Protein AF-W1F510-F1 (afdb_monomer_lite)

Sequence (84 aa):
MIAMVKAGELAFETMVDSGIIEESAYYESLHELPLIANTIARKRLYEMNVVISDTAEYGNYLILLRLCAVAETVYGRAATGRLG

Structure (mmCIF, N/CA/C/O backbone):
data_AF-W1F510-F1
#
_entry.id   AF-W1F510-F1
#
loop_
_atom_site.group_PDB
_atom_site.id
_atom_site.type_symbol
_atom_site.label_atom_id
_atom_site.label_alt_id
_atom_site.label_comp_id
_atom_site.label_asym_id
_atom_site.label_entity_id
_atom_site.label_seq_id
_atom_site.pdbx_PDB_ins_code
_atom_site.Cartn_x
_atom_site.Cartn_y
_atom_site.Cartn_z
_atom_site.occupancy
_atom_site.B_iso_or_equiv
_atom_site.auth_seq_id
_atom_site.auth_comp_id
_atom_site.auth_asym_id
_atom_site.auth_atom_id
_atom_site.pdbx_PDB_model_num
ATOM 1 N N . MET A 1 1 ? -14.102 -4.795 5.442 1.00 69.38 1 MET A N 1
ATOM 2 C CA . MET A 1 1 ? -12.620 -4.838 5.424 1.00 69.38 1 MET A CA 1
ATOM 3 C C . MET A 1 1 ? -12.087 -5.736 4.313 1.00 69.38 1 MET A C 1
ATOM 5 O O . MET A 1 1 ? -11.360 -5.222 3.481 1.00 69.38 1 MET A O 1
ATOM 9 N N . ILE A 1 2 ? -12.503 -7.007 4.214 1.00 79.69 2 ILE A N 1
ATOM 10 C CA . ILE A 1 2 ? -12.052 -7.928 3.142 1.00 79.69 2 ILE A CA 1
ATOM 11 C C . ILE A 1 2 ? -12.272 -7.340 1.735 1.00 79.69 2 ILE A C 1
ATOM 13 O O . ILE A 1 2 ? -11.370 -7.370 0.909 1.00 79.69 2 ILE A O 1
ATOM 17 N N . ALA A 1 3 ? -13.427 -6.711 1.491 1.00 79.06 3 ALA A N 1
ATOM 18 C CA . ALA A 1 3 ? -13.723 -6.067 0.209 1.00 79.06 3 ALA A CA 1
ATOM 19 C C . ALA A 1 3 ? -12.776 -4.902 -0.149 1.00 79.06 3 ALA A C 1
ATOM 21 O O . ALA A 1 3 ? -12.524 -4.684 -1.324 1.00 79.06 3 ALA A O 1
ATOM 22 N N . MET A 1 4 ? -12.233 -4.175 0.837 1.00 80.81 4 MET A N 1
ATOM 23 C CA . MET A 1 4 ? -11.266 -3.096 0.580 1.00 80.81 4 MET A CA 1
ATOM 24 C C . MET A 1 4 ? -9.877 -3.644 0.259 1.00 80.81 4 MET A C 1
ATOM 26 O O . MET A 1 4 ? -9.215 -3.114 -0.621 1.00 80.81 4 MET A O 1
ATOM 30 N N . VAL A 1 5 ? -9.465 -4.726 0.927 1.00 81.31 5 VAL A N 1
ATOM 31 C CA . VAL A 1 5 ? -8.208 -5.418 0.600 1.00 81.31 5 VAL A CA 1
ATOM 32 C C . VAL A 1 5 ? -8.287 -6.003 -0.808 1.00 81.31 5 VAL A C 1
ATOM 34 O O . VAL A 1 5 ? -7.369 -5.816 -1.594 1.00 81.31 5 VAL A O 1
ATOM 37 N N . LYS A 1 6 ? -9.422 -6.618 -1.160 1.00 80.31 6 LYS A N 1
ATOM 38 C CA . LYS A 1 6 ? -9.655 -7.136 -2.509 1.00 80.31 6 LYS A CA 1
ATOM 39 C C . LYS A 1 6 ? -9.736 -6.029 -3.564 1.00 80.31 6 LYS A C 1
ATOM 41 O O . LYS A 1 6 ? -9.168 -6.171 -4.631 1.00 80.31 6 LYS A O 1
ATOM 46 N N . ALA A 1 7 ? -10.365 -4.892 -3.261 1.00 79.62 7 ALA A N 1
ATOM 47 C CA . ALA A 1 7 ? -10.326 -3.728 -4.150 1.00 79.62 7 ALA A CA 1
ATOM 48 C C . ALA A 1 7 ? -8.898 -3.179 -4.352 1.00 79.62 7 ALA A C 1
ATOM 50 O O . ALA A 1 7 ? -8.651 -2.484 -5.330 1.00 79.62 7 ALA A O 1
ATOM 51 N N . GLY A 1 8 ? -7.952 -3.512 -3.467 1.00 75.88 8 GLY A N 1
ATOM 52 C CA . GLY A 1 8 ? -6.528 -3.237 -3.651 1.00 75.88 8 GLY A CA 1
ATOM 53 C C . GLY A 1 8 ? -5.886 -3.997 -4.818 1.00 75.88 8 GLY A C 1
ATOM 54 O O . GLY A 1 8 ? -4.852 -3.554 -5.305 1.00 75.88 8 GLY A O 1
ATOM 55 N N . GLU A 1 9 ? -6.512 -5.065 -5.332 1.00 81.81 9 GLU A N 1
ATOM 56 C CA .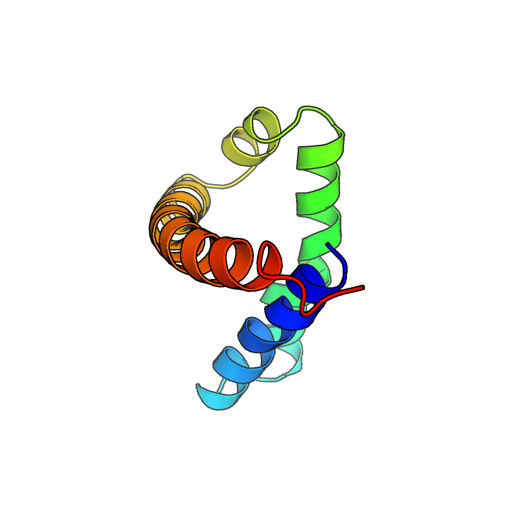 GLU A 1 9 ? -6.094 -5.744 -6.574 1.00 81.81 9 GLU A CA 1
ATOM 57 C C . GLU A 1 9 ? -6.121 -4.785 -7.779 1.00 81.81 9 GLU A C 1
ATOM 59 O O . GLU A 1 9 ? -5.328 -4.936 -8.703 1.00 81.81 9 GLU A O 1
ATOM 64 N N . LEU A 1 10 ? -6.925 -3.714 -7.722 1.00 85.69 10 LEU A N 1
ATOM 65 C CA . LEU A 1 10 ? -6.919 -2.649 -8.731 1.00 85.69 10 LEU A CA 1
ATOM 66 C C . LEU A 1 10 ? -5.549 -1.973 -8.864 1.00 85.69 10 LEU A C 1
ATOM 68 O O . LEU A 1 10 ? -5.211 -1.493 -9.944 1.00 85.69 10 LEU A O 1
ATOM 72 N N . ALA A 1 11 ? -4.752 -1.917 -7.790 1.00 84.69 11 ALA A N 1
ATOM 73 C CA . ALA A 1 11 ? -3.396 -1.379 -7.862 1.00 84.69 11 ALA A CA 1
ATOM 74 C C . ALA A 1 11 ? -2.493 -2.280 -8.715 1.00 84.69 11 ALA A C 1
ATOM 76 O O . ALA A 1 11 ? -1.716 -1.771 -9.518 1.00 84.69 11 ALA A O 1
ATOM 77 N N . PHE A 1 12 ? -2.639 -3.602 -8.587 1.00 88.31 12 PHE A N 1
ATOM 78 C CA . PHE A 1 12 ? -1.924 -4.577 -9.408 1.00 88.31 12 PHE A CA 1
ATOM 79 C C . PHE A 1 12 ? -2.330 -4.462 -10.882 1.00 88.31 12 PHE A C 1
ATOM 81 O O . PHE A 1 12 ? -1.465 -4.284 -11.734 1.00 88.31 12 PHE A O 1
ATOM 88 N N . GLU A 1 13 ? -3.635 -4.467 -11.174 1.00 90.25 13 GLU A N 1
ATOM 89 C CA . GLU A 1 13 ? -4.155 -4.336 -12.544 1.00 90.25 13 GLU A CA 1
ATOM 90 C C . GLU A 1 13 ? -3.684 -3.031 -13.202 1.00 90.25 13 GLU A C 1
ATOM 92 O O . GLU A 1 13 ? -3.156 -3.046 -14.309 1.00 90.25 13 GLU A O 1
ATOM 97 N N . THR A 1 14 ? -3.763 -1.907 -12.480 1.00 91.44 14 THR A N 1
ATOM 98 C CA . THR A 1 14 ? -3.321 -0.598 -12.995 1.00 91.44 14 THR A CA 1
ATOM 99 C C . THR A 1 14 ? -1.819 -0.577 -13.300 1.00 91.44 14 THR A C 1
ATOM 101 O O . THR A 1 14 ? -1.387 0.062 -14.261 1.00 91.44 14 THR A O 1
ATOM 104 N N . MET A 1 15 ? -1.006 -1.265 -12.494 1.00 89.88 15 MET A N 1
ATOM 105 C CA . MET A 1 15 ? 0.435 -1.369 -12.727 1.00 89.88 15 MET A CA 1
ATOM 106 C C . MET A 1 15 ? 0.746 -2.222 -13.960 1.00 89.88 15 MET A C 1
ATOM 108 O O . MET A 1 15 ? 1.540 -1.793 -14.802 1.00 89.88 15 MET A O 1
ATOM 112 N N . VAL A 1 16 ? 0.085 -3.370 -14.115 1.00 91.81 16 VAL A N 1
ATOM 113 C CA . VAL A 1 16 ? 0.245 -4.240 -15.291 1.00 91.81 16 VAL A CA 1
ATOM 114 C C . VAL A 1 16 ? -0.205 -3.523 -16.568 1.00 91.81 16 VAL A C 1
ATOM 116 O O . VAL A 1 16 ? 0.532 -3.509 -17.554 1.00 91.81 16 VAL A O 1
ATOM 119 N N . ASP A 1 17 ? -1.337 -2.816 -16.525 1.00 93.56 17 ASP A N 1
ATOM 120 C CA . ASP A 1 17 ? -1.850 -2.023 -17.651 1.00 93.56 17 ASP A CA 1
ATOM 121 C C . ASP A 1 17 ? -0.900 -0.884 -18.056 1.00 93.56 17 ASP A C 1
ATOM 123 O O . ASP A 1 17 ? -0.840 -0.495 -19.224 1.00 93.56 17 ASP A O 1
ATOM 127 N N . SER A 1 18 ? -0.115 -0.358 -17.110 1.00 92.19 18 SER A N 1
ATOM 128 C CA . SER A 1 18 ? 0.918 0.649 -17.387 1.00 92.19 18 SER A CA 1
ATOM 129 C C . SER A 1 18 ? 2.202 0.078 -18.013 1.00 92.19 18 SER A C 1
ATOM 131 O O . SER A 1 18 ? 3.100 0.842 -18.370 1.00 92.19 18 SER A O 1
ATOM 133 N N . GLY A 1 19 ? 2.285 -1.247 -18.188 1.00 91.88 19 GLY A N 1
ATOM 134 C CA . GLY A 1 19 ? 3.420 -1.946 -18.795 1.00 91.88 19 GLY A CA 1
ATOM 135 C C . GLY A 1 19 ? 4.453 -2.481 -17.798 1.00 91.88 19 GLY A C 1
ATOM 136 O O . GLY A 1 19 ? 5.560 -2.833 -18.210 1.00 91.88 19 GLY A O 1
ATOM 137 N N . ILE A 1 20 ? 4.128 -2.535 -16.502 1.00 90.94 20 ILE A N 1
ATOM 138 C CA . ILE A 1 20 ? 4.987 -3.144 -15.477 1.00 90.94 20 ILE A CA 1
ATOM 139 C C . ILE A 1 20 ? 4.817 -4.668 -15.525 1.00 90.94 20 ILE A C 1
ATOM 141 O O . ILE A 1 20 ? 3.708 -5.174 -15.679 1.00 90.94 20 ILE A O 1
ATOM 145 N N . ILE A 1 21 ? 5.921 -5.406 -15.381 1.00 93.31 21 ILE A N 1
ATOM 146 C CA . ILE A 1 21 ? 5.888 -6.873 -15.316 1.00 93.31 21 ILE A CA 1
ATOM 147 C C . ILE A 1 21 ? 5.082 -7.347 -14.100 1.00 93.31 21 ILE A C 1
ATOM 149 O O . ILE A 1 21 ? 5.166 -6.757 -13.019 1.00 93.31 21 I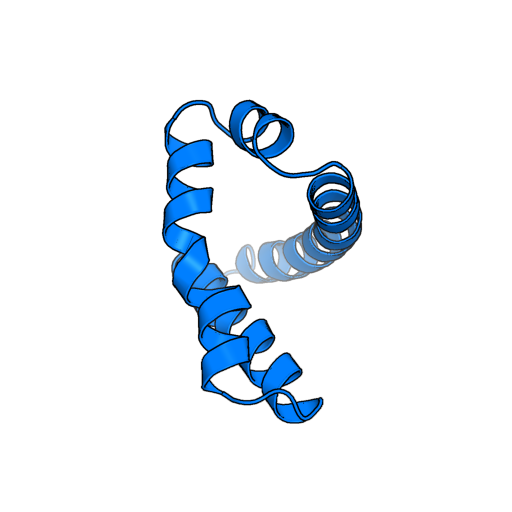LE A O 1
ATOM 153 N N . GLU A 1 22 ? 4.325 -8.429 -14.268 1.00 90.69 22 GLU A N 1
ATOM 154 C CA . GLU A 1 22 ? 3.424 -8.950 -13.235 1.00 90.69 22 GLU A CA 1
ATOM 155 C C . GLU A 1 22 ? 4.165 -9.259 -11.930 1.00 90.69 22 GLU A C 1
ATOM 157 O O . GLU A 1 22 ? 3.678 -8.947 -10.845 1.00 90.69 22 GLU A O 1
ATOM 162 N N . GLU A 1 23 ? 5.382 -9.798 -12.013 1.00 90.38 23 GLU A N 1
ATOM 163 C CA . GLU A 1 23 ? 6.183 -10.122 -10.837 1.00 90.38 23 GLU A CA 1
ATOM 164 C C . GLU A 1 23 ? 6.522 -8.863 -10.032 1.00 90.38 23 GLU A C 1
ATOM 166 O O . GLU A 1 23 ? 6.373 -8.847 -8.812 1.00 90.38 23 GLU A O 1
ATOM 171 N N . SER A 1 24 ? 6.920 -7.783 -10.709 1.00 89.75 24 SER A N 1
ATOM 172 C CA . SER A 1 24 ? 7.239 -6.512 -10.051 1.00 89.75 24 SER A CA 1
ATOM 173 C C . SER A 1 24 ? 5.987 -5.869 -9.466 1.00 89.75 24 SER A C 1
ATOM 175 O O . SER A 1 24 ? 6.026 -5.393 -8.335 1.00 89.75 24 SER A O 1
ATOM 177 N N . ALA A 1 25 ? 4.868 -5.892 -10.195 1.00 88.69 25 ALA A N 1
ATOM 178 C CA . ALA A 1 25 ? 3.601 -5.369 -9.700 1.00 88.69 25 ALA A CA 1
ATOM 179 C C . ALA A 1 25 ? 3.125 -6.133 -8.452 1.00 88.69 25 ALA A C 1
ATOM 181 O O . ALA A 1 25 ? 2.582 -5.524 -7.532 1.00 88.69 25 ALA A O 1
ATOM 182 N N . TYR A 1 26 ? 3.354 -7.450 -8.379 1.00 88.81 26 TYR A N 1
ATOM 183 C CA . TYR A 1 26 ? 3.012 -8.270 -7.214 1.00 88.81 26 TYR A CA 1
ATOM 184 C C . TYR A 1 26 ? 3.864 -7.934 -5.982 1.00 88.81 26 TYR A C 1
ATOM 186 O O . TYR A 1 26 ? 3.321 -7.797 -4.880 1.00 88.81 26 TYR A O 1
ATOM 194 N N . TYR A 1 27 ? 5.182 -7.779 -6.160 1.00 89.19 27 TYR A N 1
ATOM 195 C CA . TYR A 1 27 ? 6.090 -7.430 -5.063 1.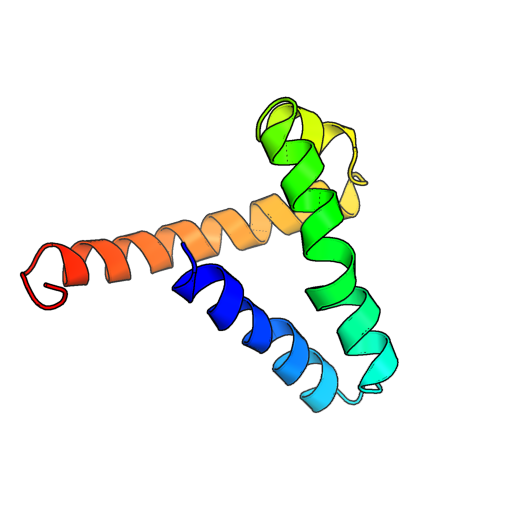00 89.19 27 TYR A CA 1
ATOM 196 C C . TYR A 1 27 ? 5.794 -6.045 -4.477 1.00 89.19 27 TYR A C 1
ATOM 198 O O . TYR A 1 27 ? 5.778 -5.906 -3.260 1.00 89.19 27 TYR A O 1
ATOM 206 N N . GLU A 1 28 ? 5.470 -5.069 -5.323 1.00 86.56 28 GLU A N 1
ATOM 207 C CA . GLU A 1 28 ? 5.178 -3.683 -4.919 1.00 86.56 28 GLU A CA 1
ATOM 208 C C . GLU A 1 28 ? 3.725 -3.470 -4.445 1.00 86.56 28 GLU A C 1
ATOM 210 O O . GLU A 1 28 ? 3.355 -2.384 -4.002 1.00 86.56 28 GLU A O 1
ATOM 215 N N . SER A 1 29 ? 2.864 -4.492 -4.539 1.00 87.06 29 SER A N 1
ATOM 216 C CA . SER A 1 29 ? 1.484 -4.433 -4.043 1.00 87.06 29 SER A CA 1
ATOM 217 C C . SER A 1 29 ? 1.230 -5.475 -2.957 1.00 87.06 29 SER A C 1
ATOM 219 O O . SER A 1 29 ? 1.456 -5.230 -1.773 1.00 87.06 29 SER A O 1
ATOM 221 N N . LEU A 1 30 ? 0.745 -6.654 -3.339 1.00 85.56 30 LEU A N 1
ATOM 222 C CA . LEU A 1 30 ? 0.211 -7.662 -2.428 1.00 85.56 30 LEU A CA 1
ATOM 223 C C . LEU A 1 30 ? 1.257 -8.216 -1.454 1.00 85.56 30 LEU A C 1
ATOM 225 O O . LEU A 1 30 ? 0.906 -8.558 -0.324 1.00 85.56 30 LEU A O 1
ATOM 229 N N . HIS A 1 31 ? 2.524 -8.295 -1.865 1.00 88.75 31 HIS A N 1
ATOM 230 C CA . HIS A 1 31 ? 3.587 -8.870 -1.042 1.00 88.75 31 HIS A CA 1
ATOM 231 C C . HIS A 1 31 ? 3.922 -8.021 0.200 1.00 88.75 31 HIS A C 1
ATOM 233 O O . HIS A 1 31 ? 4.196 -8.580 1.263 1.00 88.75 31 HIS A O 1
ATOM 239 N N . GLU A 1 32 ? 3.865 -6.689 0.109 1.00 86.19 32 GLU A N 1
ATOM 240 C CA . GLU A 1 32 ? 4.198 -5.791 1.227 1.00 86.19 32 GLU A CA 1
ATOM 241 C C . GLU A 1 32 ? 3.012 -5.481 2.152 1.00 86.19 32 GLU A C 1
ATOM 243 O O . GLU A 1 32 ? 3.205 -5.077 3.305 1.00 86.19 32 GLU A O 1
ATOM 248 N N . LEU A 1 33 ? 1.774 -5.732 1.705 1.00 87.56 33 LEU A N 1
ATOM 249 C CA . LEU A 1 33 ? 0.564 -5.476 2.498 1.00 87.56 33 LEU A CA 1
ATOM 250 C C . LEU A 1 33 ? 0.598 -6.088 3.911 1.00 87.56 33 LEU A C 1
ATOM 252 O O . LEU A 1 33 ? 0.221 -5.388 4.857 1.00 87.56 33 LEU A O 1
ATOM 256 N N . PRO A 1 34 ? 1.053 -7.340 4.129 1.00 89.56 34 PRO A N 1
ATOM 257 C CA . PRO A 1 34 ? 1.136 -7.906 5.474 1.00 89.56 34 PRO A CA 1
ATOM 258 C C . PRO A 1 34 ? 2.122 -7.162 6.383 1.00 89.56 34 PRO A C 1
ATOM 260 O O . PRO A 1 34 ? 1.890 -7.064 7.589 1.00 89.56 34 PRO A O 1
ATOM 263 N N . LEU A 1 35 ? 3.211 -6.617 5.831 1.00 89.06 35 LEU A N 1
ATOM 264 C CA . LEU A 1 35 ? 4.207 -5.873 6.601 1.00 89.06 35 LEU A CA 1
ATOM 265 C C . LEU A 1 35 ? 3.618 -4.556 7.120 1.00 89.06 35 LEU A C 1
ATOM 267 O O . LEU A 1 35 ? 3.731 -4.261 8.311 1.00 89.06 35 LEU A O 1
ATOM 271 N N . ILE A 1 36 ? 2.916 -3.816 6.260 1.00 88.19 36 ILE A N 1
ATOM 272 C CA . ILE A 1 36 ? 2.213 -2.582 6.639 1.00 88.19 36 ILE A CA 1
ATOM 273 C C . ILE A 1 36 ? 1.041 -2.881 7.587 1.00 88.19 36 ILE A C 1
ATOM 275 O O . ILE A 1 36 ? 0.837 -2.181 8.578 1.00 88.19 36 ILE A O 1
ATOM 279 N N . ALA A 1 37 ? 0.303 -3.972 7.374 1.00 88.25 37 ALA A N 1
ATOM 280 C CA . ALA A 1 37 ? -0.749 -4.389 8.301 1.00 88.25 37 ALA A CA 1
ATOM 281 C C . ALA A 1 37 ? -0.196 -4.670 9.711 1.00 88.25 37 ALA A C 1
ATOM 283 O O . ALA A 1 37 ? -0.824 -4.313 10.712 1.00 88.25 37 ALA A O 1
ATOM 284 N N . ASN A 1 38 ? 1.005 -5.248 9.805 1.00 90.44 38 ASN A N 1
ATOM 285 C CA . ASN A 1 38 ? 1.668 -5.504 11.080 1.00 90.44 38 ASN A CA 1
ATOM 286 C C . ASN A 1 38 ? 2.083 -4.216 11.811 1.00 90.44 38 ASN A C 1
ATOM 288 O O . ASN A 1 38 ? 1.981 -4.169 13.039 1.00 90.44 38 ASN A O 1
ATOM 292 N N . THR A 1 39 ? 2.518 -3.159 11.114 1.00 87.75 39 THR A N 1
ATOM 293 C CA . THR A 1 39 ? 2.846 -1.876 11.773 1.00 87.75 39 THR A CA 1
ATOM 294 C C . THR A 1 39 ? 1.592 -1.222 12.357 1.00 87.75 39 THR A C 1
ATOM 296 O O . THR A 1 39 ? 1.600 -0.797 13.518 1.00 87.75 39 THR A O 1
ATOM 299 N N . ILE A 1 40 ? 0.476 -1.266 11.619 1.00 88.75 40 ILE A N 1
ATOM 300 C CA . ILE A 1 40 ? -0.835 -0.796 12.089 1.00 88.75 40 ILE A CA 1
ATOM 301 C C . ILE A 1 40 ? -1.318 -1.622 13.289 1.00 88.75 40 ILE A C 1
ATOM 303 O O . ILE A 1 40 ? -1.808 -1.059 14.270 1.00 88.75 40 ILE A O 1
ATOM 307 N N . ALA A 1 41 ? -1.164 -2.947 13.257 1.00 87.88 41 ALA A N 1
ATOM 308 C CA . ALA A 1 41 ? -1.549 -3.810 14.373 1.00 87.88 41 ALA A CA 1
ATOM 309 C C . ALA A 1 41 ? -0.731 -3.525 15.647 1.00 87.88 41 ALA A C 1
ATOM 311 O O . ALA A 1 41 ? -1.255 -3.642 16.754 1.00 87.88 41 ALA A O 1
ATOM 312 N N . ARG A 1 42 ? 0.539 -3.118 15.503 1.00 84.56 42 ARG A N 1
ATOM 313 C CA . ARG A 1 42 ? 1.457 -2.871 16.626 1.00 84.56 42 ARG A CA 1
ATOM 314 C C . ARG A 1 42 ? 1.186 -1.564 17.368 1.00 84.56 42 ARG A C 1
ATOM 316 O O . ARG A 1 42 ? 1.022 -1.609 18.584 1.00 84.56 42 ARG A O 1
ATOM 323 N N . LYS A 1 43 ? 1.147 -0.406 16.691 1.00 87.12 43 LYS A N 1
ATOM 324 C CA . LYS A 1 43 ? 0.767 0.871 17.346 1.00 87.12 43 LYS A CA 1
ATOM 325 C C . LYS A 1 43 ? -0.068 1.803 16.466 1.00 87.12 43 LYS A C 1
ATOM 327 O O . LYS A 1 43 ? 0.092 3.024 16.508 1.00 87.12 43 LYS A O 1
ATOM 332 N N . ARG A 1 44 ? -1.032 1.238 15.734 1.00 88.44 44 ARG A N 1
ATOM 333 C CA . ARG A 1 44 ? -1.978 1.987 14.890 1.00 88.44 44 ARG A CA 1
ATOM 334 C C . ARG A 1 44 ? -1.233 2.794 13.813 1.00 88.44 44 ARG A C 1
ATOM 336 O O . ARG A 1 44 ? -0.105 2.477 13.449 1.00 88.44 44 ARG A O 1
ATOM 343 N N . LEU A 1 45 ? -1.877 3.837 13.296 1.00 83.25 45 LEU A N 1
ATOM 344 C CA . LEU A 1 45 ? -1.377 4.651 12.184 1.00 83.25 45 LEU A CA 1
ATOM 345 C C . LEU A 1 45 ? -0.088 5.425 12.508 1.00 83.25 45 LEU A C 1
ATOM 347 O O . LEU A 1 45 ? 0.651 5.762 11.593 1.00 83.25 45 LEU A O 1
ATOM 351 N N . TYR A 1 46 ? 0.209 5.671 13.789 1.00 84.62 46 TYR A N 1
ATOM 352 C CA . TYR A 1 46 ? 1.429 6.378 14.184 1.00 84.62 46 TYR A CA 1
ATOM 353 C C . TYR A 1 46 ? 2.692 5.578 13.847 1.00 84.62 46 TYR A C 1
ATOM 355 O O . TYR A 1 46 ? 3.608 6.113 13.234 1.00 84.62 46 TYR A O 1
ATOM 363 N N . GLU A 1 47 ? 2.731 4.287 14.199 1.00 83.75 47 GLU A N 1
ATOM 364 C CA . GLU A 1 47 ? 3.889 3.440 13.873 1.00 83.75 47 GLU A CA 1
ATOM 365 C C . GLU A 1 47 ? 4.040 3.281 12.363 1.00 83.75 47 GLU A C 1
ATOM 367 O O . GLU A 1 47 ? 5.155 3.297 11.861 1.00 83.75 47 GLU A O 1
ATOM 372 N N . MET A 1 48 ? 2.927 3.166 11.634 1.00 86.38 48 MET A N 1
ATOM 373 C CA . MET A 1 48 ? 2.969 3.090 10.177 1.00 86.38 48 MET A CA 1
ATOM 374 C C . MET A 1 48 ? 3.645 4.329 9.584 1.00 86.38 48 MET A C 1
ATOM 376 O O . MET A 1 48 ? 4.590 4.175 8.821 1.00 86.38 48 MET A O 1
ATOM 380 N N . ASN A 1 49 ? 3.224 5.532 9.983 1.00 84.75 49 ASN A N 1
ATOM 381 C CA . ASN A 1 49 ? 3.767 6.779 9.440 1.00 84.75 49 ASN A CA 1
ATOM 382 C C . ASN A 1 49 ? 5.242 7.004 9.805 1.00 84.75 49 ASN A C 1
ATOM 384 O O . ASN A 1 49 ? 5.971 7.583 9.017 1.00 84.75 49 ASN A O 1
ATOM 388 N N . VAL A 1 50 ? 5.698 6.519 10.965 1.00 86.38 50 VAL A N 1
ATOM 389 C CA . VAL A 1 50 ? 7.109 6.637 11.385 1.00 86.38 50 VAL A CA 1
ATOM 390 C C . VAL A 1 50 ? 8.012 5.588 10.719 1.00 86.38 50 VAL A C 1
ATOM 392 O O . VAL A 1 50 ? 9.213 5.808 10.589 1.00 86.38 50 VAL A O 1
ATOM 395 N N . VAL A 1 51 ? 7.468 4.428 10.337 1.00 88.00 51 VAL A N 1
ATOM 396 C CA . VAL A 1 51 ? 8.243 3.326 9.734 1.00 88.00 51 VAL A CA 1
ATOM 397 C C . VAL A 1 51 ? 8.392 3.479 8.218 1.00 88.00 51 VAL A C 1
ATOM 399 O O . VAL A 1 51 ? 9.386 3.016 7.659 1.00 88.00 51 VAL A O 1
ATOM 402 N N . ILE A 1 52 ? 7.425 4.105 7.546 1.00 89.19 52 ILE A N 1
ATOM 403 C CA . ILE A 1 52 ? 7.489 4.372 6.103 1.00 89.19 52 ILE A CA 1
ATOM 404 C C . ILE A 1 52 ? 8.341 5.614 5.797 1.00 89.19 52 ILE A C 1
ATOM 406 O O . ILE A 1 52 ? 8.594 6.440 6.666 1.00 89.19 52 ILE A O 1
ATOM 410 N N . SER A 1 53 ? 8.796 5.749 4.549 1.00 91.69 53 SER A N 1
ATOM 411 C CA . SER A 1 53 ? 9.548 6.932 4.109 1.00 91.69 53 SER A CA 1
ATOM 412 C C . SER A 1 53 ? 8.659 8.174 3.996 1.00 91.69 53 SER A C 1
ATOM 414 O O . SER A 1 53 ? 7.466 8.057 3.720 1.00 91.69 53 SER A O 1
ATOM 416 N N . ASP A 1 54 ? 9.254 9.369 4.067 1.00 90.44 54 ASP A N 1
ATOM 417 C CA . ASP A 1 54 ? 8.542 10.648 3.894 1.00 90.44 54 ASP A CA 1
ATOM 418 C C . ASP A 1 54 ? 7.759 10.723 2.565 1.00 90.44 54 ASP A C 1
ATOM 420 O O . ASP A 1 54 ? 6.692 11.331 2.483 1.00 90.44 54 ASP A O 1
ATOM 424 N N . THR A 1 55 ? 8.260 10.068 1.507 1.00 91.62 55 THR A N 1
ATOM 425 C CA . THR A 1 55 ? 7.565 9.987 0.207 1.00 91.62 55 THR A CA 1
ATOM 426 C C . THR A 1 55 ? 6.322 9.100 0.290 1.00 91.62 55 THR A C 1
ATOM 428 O O . THR A 1 55 ? 5.270 9.458 -0.242 1.00 91.62 55 THR A O 1
ATOM 431 N N . ALA A 1 56 ? 6.424 7.962 0.980 1.00 87.69 56 ALA A N 1
ATOM 432 C CA . ALA A 1 56 ? 5.303 7.054 1.192 1.00 87.69 56 ALA A CA 1
ATOM 433 C C . ALA A 1 56 ? 4.259 7.653 2.148 1.00 87.69 56 ALA A C 1
ATOM 435 O O . ALA A 1 56 ? 3.061 7.511 1.906 1.00 87.69 56 ALA A O 1
ATOM 436 N N . GLU A 1 57 ? 4.689 8.379 3.183 1.00 88.88 57 GLU A N 1
ATOM 437 C CA . GLU A 1 57 ? 3.786 9.107 4.076 1.00 88.88 57 GLU A CA 1
ATOM 438 C C . GLU A 1 57 ? 3.013 10.190 3.309 1.00 88.88 57 GLU A C 1
ATOM 440 O O . GLU A 1 57 ? 1.780 10.240 3.373 1.00 88.88 57 GLU A O 1
ATOM 445 N N . TYR A 1 58 ? 3.712 11.016 2.524 1.00 90.38 58 TYR A N 1
ATOM 446 C CA . TYR A 1 58 ? 3.070 12.046 1.709 1.00 90.38 58 TYR A CA 1
ATOM 447 C C . TYR A 1 58 ? 2.076 11.449 0.699 1.00 90.38 58 TYR A C 1
ATOM 449 O O . TYR A 1 58 ? 0.938 11.918 0.590 1.00 90.38 58 TYR A O 1
ATOM 457 N N . GLY A 1 59 ? 2.473 10.380 0.000 1.00 89.19 59 GLY A N 1
ATOM 458 C CA . GLY A 1 59 ? 1.606 9.663 -0.935 1.00 89.19 59 GLY A CA 1
ATOM 459 C C . GLY A 1 59 ? 0.359 9.084 -0.260 1.00 89.19 59 GLY A C 1
ATOM 460 O O . GLY A 1 59 ? -0.751 9.226 -0.783 1.00 89.19 59 GLY A O 1
ATOM 461 N N . ASN A 1 60 ? 0.519 8.510 0.936 1.00 88.62 60 ASN A N 1
ATOM 462 C CA . ASN A 1 60 ? -0.586 7.988 1.733 1.00 88.62 60 ASN A CA 1
ATOM 463 C C . ASN A 1 60 ? -1.599 9.089 2.083 1.00 88.62 60 ASN A C 1
ATOM 465 O O . ASN A 1 60 ? -2.793 8.893 1.872 1.00 88.62 60 ASN A O 1
ATOM 469 N N . TYR A 1 61 ? -1.163 10.269 2.540 1.00 89.31 61 TYR A N 1
ATOM 470 C CA . TYR A 1 61 ? -2.098 11.359 2.852 1.00 89.31 61 TYR A CA 1
ATOM 471 C C . TYR A 1 61 ? -2.851 11.882 1.626 1.00 89.31 61 TYR A C 1
ATOM 473 O O . TYR A 1 61 ? -4.056 12.139 1.713 1.00 89.31 61 TYR A O 1
ATOM 481 N N . LEU A 1 62 ? -2.170 12.018 0.484 1.00 88.69 62 LEU A N 1
ATOM 482 C CA . LEU A 1 62 ? -2.785 12.503 -0.752 1.00 88.69 62 LEU A CA 1
ATOM 483 C C . LEU A 1 62 ? -3.913 11.572 -1.216 1.00 88.69 62 LEU A C 1
ATOM 485 O O . LEU A 1 62 ? -5.018 12.023 -1.532 1.00 88.69 62 LEU A O 1
ATOM 489 N N . ILE A 1 63 ? -3.643 10.264 -1.224 1.00 86.88 63 ILE A N 1
ATOM 490 C CA . ILE A 1 63 ? -4.615 9.248 -1.633 1.00 86.88 63 ILE A CA 1
ATOM 491 C C . ILE A 1 63 ? -5.716 9.089 -0.579 1.00 86.88 63 ILE A C 1
ATOM 493 O O . ILE A 1 63 ? -6.891 9.000 -0.942 1.00 86.88 63 ILE A O 1
ATOM 497 N N . LEU A 1 64 ? -5.379 9.117 0.715 1.00 87.12 64 LEU A N 1
ATOM 498 C CA . LEU A 1 64 ? -6.343 8.971 1.807 1.00 87.12 64 LEU A CA 1
ATOM 499 C C . LEU A 1 64 ? -7.403 10.074 1.786 1.00 87.12 64 LEU A C 1
ATOM 501 O O . LEU A 1 64 ? -8.586 9.781 1.941 1.00 87.12 64 LEU A O 1
ATOM 505 N N . LEU A 1 65 ? -7.012 11.326 1.527 1.00 85.56 65 LEU A N 1
ATOM 506 C CA . LEU A 1 65 ? -7.963 12.433 1.406 1.00 85.56 65 LEU A CA 1
ATOM 507 C C . LEU A 1 65 ? -8.992 12.174 0.295 1.00 85.56 65 LEU A C 1
ATOM 509 O O . LEU A 1 65 ? -10.187 12.420 0.470 1.00 85.56 65 LEU A O 1
ATOM 513 N N . ARG A 1 66 ? -8.541 11.637 -0.844 1.00 82.88 66 ARG A N 1
ATOM 514 C CA . ARG A 1 66 ? -9.423 11.313 -1.969 1.00 82.88 66 ARG A CA 1
ATOM 515 C C . ARG A 1 66 ? -10.301 10.098 -1.677 1.00 82.88 66 ARG A C 1
ATOM 517 O O . ARG A 1 66 ? -11.486 10.113 -2.012 1.00 82.88 66 ARG A O 1
ATOM 524 N N . LEU A 1 67 ? -9.735 9.070 -1.050 1.00 83.88 67 LEU A N 1
ATOM 525 C CA . LEU A 1 67 ? -10.451 7.853 -0.677 1.00 83.88 67 LEU A CA 1
ATOM 526 C C . LEU A 1 67 ? -11.523 8.117 0.375 1.00 83.88 67 LEU A C 1
ATOM 528 O O . LEU A 1 67 ? -12.609 7.569 0.236 1.00 83.88 67 LEU A O 1
ATOM 532 N N . CYS A 1 68 ? -11.276 8.969 1.373 1.00 79.44 68 CYS A N 1
ATOM 533 C CA . CYS A 1 68 ? -12.276 9.319 2.385 1.00 79.44 68 CYS A CA 1
ATOM 534 C C . CYS A 1 68 ? -13.530 9.936 1.755 1.00 79.44 68 CYS A C 1
ATOM 536 O O . CYS A 1 68 ? -14.638 9.496 2.055 1.00 79.44 68 CYS A O 1
ATOM 538 N N . ALA A 1 69 ? -13.368 10.862 0.806 1.00 80.69 69 ALA A N 1
ATOM 539 C CA . ALA A 1 69 ? -14.500 11.458 0.093 1.00 80.69 69 ALA A CA 1
ATOM 540 C C . ALA A 1 69 ? -15.315 10.410 -0.691 1.00 80.69 69 ALA A C 1
ATOM 542 O O . ALA A 1 69 ? -16.545 10.438 -0.704 1.00 80.69 69 ALA A O 1
ATOM 543 N N . VAL A 1 70 ? -14.645 9.442 -1.327 1.00 81.94 70 VAL A N 1
ATOM 544 C CA . VAL A 1 70 ? -15.326 8.336 -2.023 1.00 81.94 70 VAL A CA 1
ATOM 545 C C . VAL A 1 70 ? -15.990 7.390 -1.021 1.00 81.94 70 VAL A C 1
ATOM 547 O O . VAL A 1 70 ? -17.138 6.988 -1.217 1.00 81.94 70 VAL A O 1
ATOM 550 N N . ALA A 1 71 ? -15.313 7.066 0.076 1.00 80.19 71 ALA A N 1
ATOM 551 C CA . ALA A 1 71 ? -15.814 6.180 1.115 1.00 80.19 71 ALA A CA 1
ATOM 552 C C . ALA A 1 71 ? -17.083 6.735 1.769 1.00 80.19 71 ALA A C 1
ATOM 554 O O . ALA A 1 71 ? -18.007 5.964 2.004 1.00 80.19 71 ALA A O 1
ATOM 555 N N . GLU A 1 72 ? -17.189 8.049 1.977 1.00 79.50 72 GLU A N 1
ATOM 556 C CA . GLU A 1 72 ? -18.417 8.690 2.461 1.00 79.50 72 GLU A CA 1
ATOM 557 C C . GLU A 1 72 ? -19.601 8.459 1.516 1.00 79.50 72 GLU A C 1
ATOM 559 O O . GLU A 1 72 ? -20.698 8.123 1.964 1.00 79.50 72 GLU A O 1
ATOM 564 N N . THR A 1 73 ? -19.390 8.544 0.198 1.00 78.19 73 THR A N 1
ATOM 565 C CA . THR A 1 73 ? -20.459 8.258 -0.776 1.00 78.19 73 THR A CA 1
ATOM 566 C C . THR A 1 73 ? -20.871 6.785 -0.776 1.00 78.19 73 THR A C 1
ATOM 568 O O . THR A 1 73 ? -22.057 6.472 -0.895 1.00 78.19 73 THR A O 1
ATOM 571 N N . VAL A 1 74 ? -19.913 5.868 -0.607 1.00 77.94 74 VAL A N 1
ATOM 572 C CA . VAL A 1 74 ? -20.173 4.423 -0.528 1.00 77.94 74 VAL A CA 1
ATOM 573 C C . VAL A 1 74 ? -20.883 4.079 0.779 1.00 77.94 74 VAL A C 1
ATOM 575 O O . VAL A 1 74 ? -21.862 3.337 0.769 1.00 77.94 74 VAL A O 1
ATOM 578 N N . TYR A 1 75 ? -20.448 4.659 1.895 1.00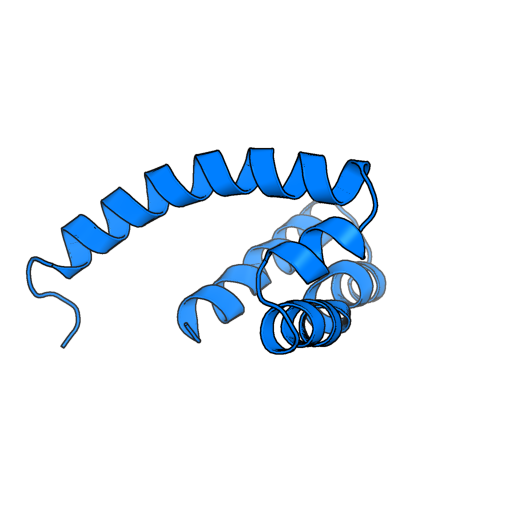 72.50 75 TYR A N 1
ATOM 579 C CA . TYR A 1 75 ? -21.035 4.428 3.209 1.00 72.50 75 TYR A CA 1
ATOM 580 C C . TYR A 1 75 ? -22.436 5.041 3.321 1.00 72.50 75 TYR A C 1
ATOM 582 O O . TYR A 1 75 ? -23.348 4.394 3.83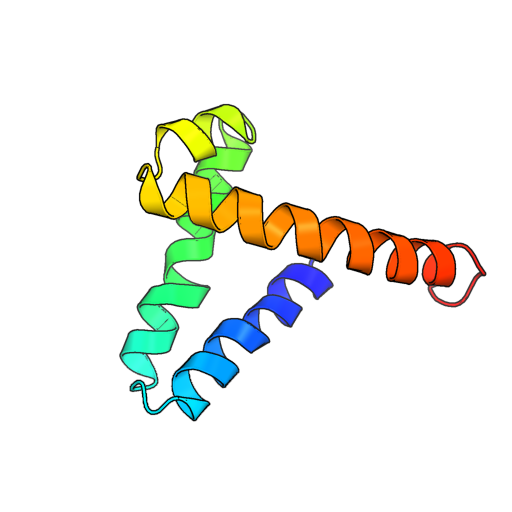0 1.00 72.50 75 TYR A O 1
ATOM 590 N N . GLY A 1 76 ? -22.660 6.229 2.748 1.00 68.19 76 GLY A N 1
ATOM 591 C CA . GLY A 1 76 ? -23.993 6.832 2.639 1.00 68.19 76 GLY A CA 1
ATOM 592 C C . GLY A 1 76 ? -24.972 5.982 1.815 1.00 68.19 76 GLY A C 1
ATOM 593 O O . GLY A 1 76 ? -26.152 5.879 2.155 1.00 68.19 76 GLY A O 1
ATOM 594 N N . ARG A 1 77 ? -24.479 5.297 0.773 1.00 61.47 77 ARG A N 1
ATOM 595 C CA . ARG A 1 77 ? -25.253 4.308 -0.004 1.00 61.47 77 ARG A CA 1
ATOM 596 C C . ARG A 1 77 ? -25.437 2.971 0.724 1.00 61.47 77 ARG A C 1
ATOM 598 O O . ARG A 1 77 ? -26.427 2.285 0.493 1.00 61.47 77 ARG A O 1
ATOM 605 N N . ALA A 1 78 ? -24.509 2.585 1.597 1.00 61.69 78 ALA A N 1
ATOM 606 C CA . ALA A 1 78 ? -24.624 1.374 2.409 1.00 61.69 78 ALA A CA 1
ATOM 607 C C . ALA A 1 78 ? -25.645 1.547 3.550 1.00 61.69 78 ALA A C 1
ATOM 609 O O . ALA A 1 78 ? -26.448 0.648 3.796 1.00 61.69 78 ALA A O 1
ATOM 610 N N . ALA A 1 79 ? -25.688 2.728 4.178 1.00 59.00 79 ALA A N 1
ATOM 611 C CA . ALA A 1 79 ? -26.643 3.073 5.236 1.00 59.00 79 ALA A CA 1
ATOM 612 C C . ALA A 1 79 ? -28.115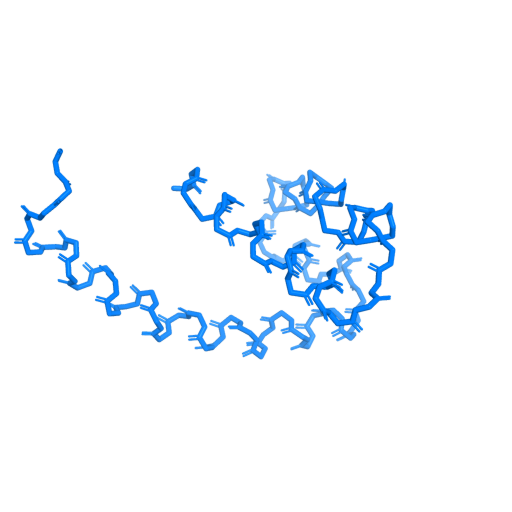 3.081 4.770 1.00 59.00 79 ALA A C 1
ATOM 614 O O . ALA A 1 79 ? -29.023 2.995 5.590 1.00 59.00 79 ALA A O 1
ATOM 615 N N . THR A 1 80 ? -28.364 3.135 3.456 1.00 57.41 80 THR A N 1
ATOM 616 C CA . THR A 1 80 ? -29.703 3.067 2.841 1.00 57.41 80 THR A CA 1
ATOM 617 C C . THR A 1 80 ? -30.209 1.633 2.590 1.00 57.41 80 THR A C 1
ATOM 619 O O . THR A 1 80 ? -31.243 1.453 1.951 1.00 57.41 80 THR A O 1
ATOM 622 N N . GLY A 1 81 ? -29.542 0.605 3.137 1.00 51.91 81 GLY A N 1
ATOM 623 C CA . GLY A 1 81 ? -30.128 -0.734 3.301 1.00 51.91 81 GLY A CA 1
ATOM 624 C C . GLY A 1 81 ? -29.909 -1.725 2.153 1.00 51.91 81 GLY A C 1
ATOM 625 O O . GLY A 1 81 ? -30.736 -2.609 1.953 1.00 51.91 81 GLY A O 1
ATOM 626 N N . ARG A 1 82 ? -28.813 -1.616 1.389 1.00 51.31 82 ARG A N 1
ATOM 627 C CA . ARG A 1 82 ? -28.486 -2.570 0.300 1.00 51.31 82 ARG A CA 1
ATOM 628 C C . ARG A 1 82 ? -27.373 -3.577 0.599 1.00 51.31 82 ARG A C 1
ATOM 630 O O . ARG A 1 82 ? -26.962 -4.294 -0.306 1.00 51.31 82 ARG A O 1
ATOM 637 N N . LEU A 1 83 ? -26.894 -3.652 1.835 1.00 49.62 83 LEU A N 1
ATOM 638 C CA . LEU A 1 83 ? -25.895 -4.638 2.250 1.00 49.62 83 LEU A CA 1
ATOM 639 C C . LEU A 1 83 ? -26.303 -5.208 3.612 1.00 49.62 83 LEU A C 1
ATOM 641 O O . LEU A 1 83 ? -25.818 -4.760 4.649 1.00 49.62 83 LEU A O 1
ATOM 645 N N . GLY A 1 84 ? -27.260 -6.134 3.578 1.00 38.00 84 GLY A N 1
ATOM 646 C CA . GLY A 1 84 ? -27.529 -7.107 4.636 1.00 38.00 84 GLY A CA 1
ATOM 647 C C . GLY A 1 84 ? -27.120 -8.485 4.146 1.00 38.00 84 GLY A C 1
ATOM 648 O O . GLY A 1 84 ? -27.300 -8.725 2.930 1.00 38.00 84 GLY A O 1
#

InterPro domains:
  IPR000506 Ketol-acid reductoisomerase, C-terminal [PF01450] (7-64)
  IPR000506 Ketol-acid reductoisomerase, C-terminal [PS51851] (1-84)
  IPR008927 6-phosphogluconate dehydrogenase-like, C-terminal domain superfamily [SSF48179] (5-69)
  IPR013023 Ketol-acid reductoisomerase [PTHR21371] (1-62)
  IPR013328 6-phosphogluconate dehydrogenase, domain 2 [G3DSA:1.10.1040.10] (1-83)

Secondary structure (DSSP, 8-state):
-HHHHHHTHHHHHHHHHTT--HHHHHHTTTTTHHHHHHHHHHHHHHHHHHHS-HHHHHHHHHHHHHHHHHHHHHHHHHTTT---

Radius of gyration: 14.98 Å; chains: 1; bounding box: 40×23×36 Å

pLDDT: mean 82.85, std 10.89, range [38.0, 93.56]

Foldseek 3Di:
DVVVLVVQVVQLVVCVVVVHDSVVSCCVGVVCVVVLVVLCVPPHVVSSLVVDDPVVNVVCVVVVVVVVVVVVVVVVVVVVPPPD

Organism: NCBI:txid1432555